Protein AF-A0ABD0QKZ5-F1 (afdb_monomer)

Nearest PDB structures (foldseek):
  3qnf-assembly1_A  TM=6.609E-01  e=6.273E-01  Homo sapiens
  3qnf-assembly3_C  TM=6.604E-01  e=9.310E-01  Homo sapiens
  6mgq-assembly1_A  TM=6.584E-01  e=1.134E+00  Homo sapiens
  6he2-assembly1_A  TM=3.257E-01  e=2.849E+00  Aquincola tertiaricarbonis

InterPro domains:
  IPR033577 Aminopeptidase O [PTHR46627] (1-127)

Structure (mmCIF, N/CA/C/O backbone):
data_AF-A0ABD0QKZ5-F1
#
_entry.id   AF-A0ABD0QKZ5-F1
#
loop_
_atom_site.group_PDB
_atom_site.id
_atom_site.type_symbol
_atom_site.label_atom_id
_atom_site.label_alt_id
_atom_site.label_comp_id
_atom_site.label_asym_id
_atom_site.label_entity_id
_atom_site.label_seq_id
_atom_site.pdbx_PDB_ins_code
_atom_site.Cartn_x
_atom_site.Cartn_y
_atom_site.Cartn_z
_atom_site.occupancy
_atom_site.B_iso_or_equiv
_atom_site.auth_seq_id
_atom_site.auth_comp_id
_atom_site.auth_asym_id
_atom_site.auth_atom_id
_atom_site.pdbx_PDB_model_num
ATOM 1 N N . TRP A 1 1 ? -1.289 18.963 2.167 1.00 74.81 1 TRP A N 1
ATOM 2 C CA . TRP A 1 1 ? -0.706 17.621 2.031 1.00 74.81 1 TRP A CA 1
ATOM 3 C C . TRP A 1 1 ? -0.640 17.339 0.552 1.00 74.81 1 TRP A C 1
ATOM 5 O O . TRP A 1 1 ? -1.694 17.216 -0.060 1.00 74.81 1 TRP A O 1
ATOM 15 N N . ASP A 1 2 ? 0.563 17.307 -0.009 1.00 84.44 2 ASP A N 1
ATOM 16 C CA . ASP A 1 2 ? 0.759 17.076 -1.437 1.00 84.44 2 ASP A CA 1
ATOM 17 C C . ASP A 1 2 ? 1.285 15.656 -1.632 1.00 84.44 2 ASP A C 1
ATOM 19 O O . ASP A 1 2 ? 2.282 15.262 -1.024 1.00 84.44 2 ASP A O 1
ATOM 23 N N . TYR A 1 3 ? 0.586 14.874 -2.452 1.00 85.06 3 TYR A N 1
ATOM 24 C CA . TYR A 1 3 ? 0.946 13.496 -2.769 1.00 85.06 3 TYR A CA 1
ATOM 25 C C . TYR A 1 3 ? 1.094 13.356 -4.277 1.00 85.06 3 TYR A C 1
ATOM 27 O O . TYR A 1 3 ? 0.232 13.793 -5.036 1.00 85.06 3 TYR A O 1
ATOM 35 N N . TYR A 1 4 ? 2.182 12.725 -4.706 1.00 85.06 4 TYR A N 1
ATOM 36 C CA . TYR A 1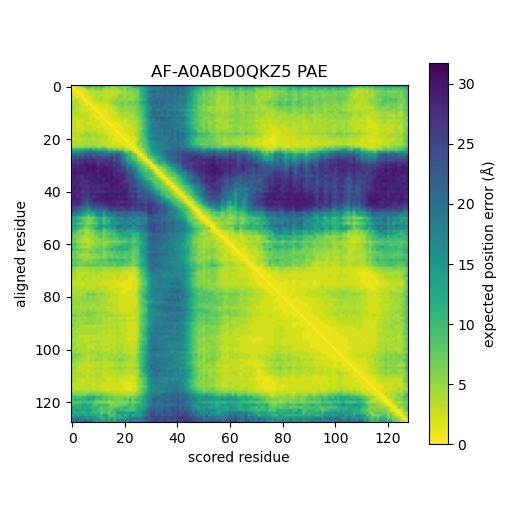 4 ? 2.442 12.425 -6.107 1.00 85.06 4 TYR A CA 1
ATOM 37 C C . TYR A 1 4 ? 2.907 10.976 -6.252 1.00 85.06 4 TYR A C 1
ATOM 39 O O . TYR A 1 4 ? 3.514 10.407 -5.341 1.00 85.06 4 TYR A O 1
ATOM 47 N N . VAL A 1 5 ? 2.617 10.383 -7.408 1.00 82.56 5 VAL A N 1
ATOM 48 C CA . VAL A 1 5 ? 3.047 9.034 -7.784 1.00 82.56 5 VAL A CA 1
ATOM 49 C C . VAL A 1 5 ? 3.793 9.146 -9.105 1.00 82.56 5 VAL A C 1
ATOM 51 O O . VAL A 1 5 ? 3.331 9.809 -10.028 1.00 82.56 5 VAL A O 1
ATOM 54 N N . THR A 1 6 ? 4.971 8.533 -9.182 1.00 81.75 6 THR A N 1
ATOM 55 C CA . THR A 1 6 ? 5.821 8.575 -10.381 1.00 81.75 6 THR A CA 1
ATOM 56 C C . THR A 1 6 ? 5.509 7.468 -11.378 1.00 81.75 6 THR A C 1
ATOM 58 O O . THR A 1 6 ? 5.892 7.578 -12.537 1.00 81.75 6 THR A O 1
ATOM 61 N N . MET A 1 7 ? 4.828 6.407 -10.941 1.00 82.44 7 MET A N 1
ATOM 62 C CA . MET A 1 7 ? 4.371 5.332 -11.814 1.00 82.44 7 MET A CA 1
ATOM 63 C C . MET A 1 7 ? 2.928 5.572 -12.276 1.00 82.44 7 MET A C 1
ATOM 65 O O . MET A 1 7 ? 2.091 5.962 -11.458 1.00 82.44 7 MET A O 1
ATOM 69 N N . PRO A 1 8 ? 2.607 5.303 -13.552 1.00 83.12 8 PRO A N 1
ATOM 70 C CA . PRO A 1 8 ? 1.232 5.333 -14.026 1.00 83.12 8 PRO A CA 1
ATOM 71 C C . PRO A 1 8 ? 0.431 4.226 -13.335 1.00 83.12 8 PRO A C 1
ATOM 73 O O . PRO A 1 8 ? 0.794 3.053 -13.390 1.00 83.12 8 PRO A O 1
ATOM 76 N N . MET A 1 9 ? -0.664 4.610 -12.686 1.00 86.44 9 MET A N 1
ATOM 77 C CA . MET A 1 9 ? -1.543 3.700 -11.961 1.00 86.44 9 MET A CA 1
ATOM 78 C C . MET A 1 9 ? -2.988 3.895 -12.445 1.00 86.44 9 MET A C 1
ATOM 80 O O . MET A 1 9 ? -3.398 5.041 -12.659 1.00 86.44 9 MET A O 1
ATOM 84 N N . PRO A 1 10 ? -3.777 2.822 -12.640 1.00 89.38 10 PRO A N 1
ATOM 85 C CA . PRO A 1 10 ? -5.191 2.950 -12.979 1.00 89.38 10 PRO A CA 1
ATOM 86 C C . PRO A 1 10 ? -5.949 3.765 -11.927 1.00 89.38 10 PRO A C 1
ATOM 88 O O . PRO A 1 10 ? -5.678 3.651 -10.736 1.00 89.38 10 PRO A O 1
ATOM 91 N N . ALA A 1 11 ? -6.970 4.522 -12.334 1.00 89.06 11 ALA A N 1
ATOM 92 C CA . ALA A 1 11 ? -7.770 5.321 -11.397 1.00 89.06 11 ALA A CA 1
ATOM 93 C C . ALA A 1 11 ? -8.391 4.485 -10.254 1.00 89.06 11 ALA A C 1
ATOM 95 O O . ALA A 1 11 ? -8.621 5.001 -9.166 1.00 89.06 11 ALA A O 1
ATOM 96 N N . SER A 1 12 ? -8.612 3.183 -10.466 1.00 89.88 12 SER A N 1
ATOM 97 C CA . SER A 1 12 ? -9.117 2.250 -9.451 1.00 89.88 12 SER A CA 1
ATOM 98 C C . SER A 1 12 ? -8.157 1.989 -8.286 1.00 89.88 12 SER A C 1
ATOM 100 O O . SER A 1 12 ? -8.590 1.458 -7.268 1.00 89.88 12 SER A O 1
ATOM 102 N N . THR A 1 13 ? -6.873 2.331 -8.414 1.00 89.44 13 THR A N 1
ATOM 103 C CA . THR A 1 13 ? -5.896 2.215 -7.320 1.00 89.44 13 THR A CA 1
ATOM 104 C C . THR A 1 13 ? -5.805 3.495 -6.490 1.00 89.44 13 THR A C 1
ATOM 106 O O . THR A 1 13 ? -5.021 3.551 -5.546 1.00 89.44 13 THR A O 1
ATOM 109 N N . PHE A 1 14 ? -6.541 4.551 -6.855 1.00 89.19 14 PHE A N 1
ATOM 110 C CA . PHE A 1 14 ? -6.593 5.771 -6.063 1.00 89.19 14 PHE A CA 1
ATOM 111 C C . PHE A 1 14 ? -7.429 5.532 -4.806 1.00 89.19 14 PHE A C 1
ATOM 113 O O . PHE A 1 14 ? -8.612 5.200 -4.877 1.00 89.19 14 PHE A O 1
ATOM 120 N N . THR A 1 15 ? -6.809 5.723 -3.646 1.00 88.62 15 THR A N 1
ATOM 121 C CA . THR A 1 15 ? -7.447 5.519 -2.345 1.00 88.62 15 THR A CA 1
ATOM 122 C C . THR A 1 15 ? -7.095 6.658 -1.404 1.00 88.62 15 THR A C 1
ATOM 124 O O . THR A 1 15 ? -5.931 7.051 -1.317 1.00 88.62 15 THR A O 1
ATOM 127 N N . ILE A 1 16 ? -8.083 7.147 -0.657 1.00 90.62 16 ILE A N 1
ATOM 128 C CA . ILE A 1 16 ? -7.897 8.144 0.398 1.00 90.62 16 ILE A CA 1
ATOM 129 C C . ILE A 1 16 ? -8.563 7.654 1.682 1.00 90.62 16 ILE A C 1
ATOM 131 O O . ILE A 1 16 ? -9.687 7.155 1.658 1.00 90.62 16 ILE A O 1
ATOM 135 N N . ALA A 1 17 ? -7.867 7.801 2.805 1.00 90.88 17 ALA A N 1
ATOM 136 C CA . ALA A 1 17 ? -8.382 7.475 4.125 1.00 90.88 17 ALA A CA 1
ATOM 137 C C . ALA A 1 17 ? -8.199 8.683 5.045 1.00 90.88 17 ALA A C 1
ATOM 139 O O . ALA A 1 17 ? -7.079 9.128 5.291 1.00 90.88 17 ALA A O 1
ATOM 140 N N . VAL A 1 18 ? -9.303 9.219 5.562 1.00 92.06 18 VAL A N 1
ATOM 141 C CA . VAL A 1 18 ? -9.300 10.401 6.432 1.00 92.06 18 VAL A CA 1
ATOM 142 C C . VAL A 1 18 ? -9.702 9.976 7.837 1.00 92.06 18 VAL A C 1
ATOM 144 O O . VAL A 1 18 ? -10.734 9.338 8.025 1.00 92.06 18 VAL A O 1
ATOM 147 N N . GLY A 1 19 ? -8.874 10.314 8.820 1.00 91.44 19 GLY A N 1
ATOM 148 C CA . GLY A 1 19 ? -9.068 9.918 10.207 1.00 91.44 19 GLY A CA 1
ATOM 149 C C . GLY A 1 19 ? -7.868 10.283 11.072 1.00 91.44 19 GLY A C 1
ATOM 150 O O . GLY A 1 19 ? -6.908 10.895 10.603 1.00 91.44 19 GLY A O 1
ATOM 151 N N . GLN A 1 20 ? -7.933 9.900 12.345 1.00 92.31 20 GLN A N 1
ATOM 152 C CA . GLN A 1 20 ? -6.796 10.004 13.251 1.00 92.31 20 GLN A CA 1
ATOM 153 C C . GLN A 1 20 ? -5.892 8.784 13.054 1.00 92.31 20 GLN A C 1
ATOM 155 O O . GLN A 1 20 ? -6.207 7.691 13.525 1.00 92.31 20 GLN A O 1
ATOM 160 N N . TRP A 1 21 ? -4.781 8.985 12.349 1.00 94.50 21 TRP A N 1
ATOM 161 C CA . TRP A 1 21 ? -3.795 7.950 12.045 1.00 94.50 21 TRP A CA 1
ATOM 162 C C . TRP A 1 21 ? -2.495 8.232 12.792 1.00 94.50 21 TRP A C 1
ATOM 164 O O . TRP A 1 21 ? -1.997 9.356 12.755 1.00 94.50 21 TRP A O 1
ATOM 174 N N . LEU A 1 22 ? -1.961 7.215 13.462 1.00 95.00 22 LEU A N 1
ATOM 175 C CA . LEU A 1 22 ? -0.684 7.260 14.170 1.00 95.00 22 LEU A CA 1
ATOM 176 C C . LEU A 1 22 ? 0.284 6.271 13.526 1.00 95.00 22 LEU A C 1
ATOM 178 O O . LEU A 1 22 ? -0.129 5.184 13.118 1.00 95.00 22 LEU A O 1
ATOM 182 N N . GLU A 1 23 ? 1.554 6.647 13.430 1.00 95.00 23 GLU A N 1
ATOM 183 C CA . GLU A 1 23 ? 2.605 5.766 12.932 1.00 95.00 23 GLU A CA 1
ATOM 184 C C . GLU A 1 23 ? 3.040 4.774 14.019 1.00 95.00 23 GLU A C 1
ATOM 186 O O . GLU A 1 23 ? 3.350 5.141 15.151 1.00 95.00 23 GLU A O 1
ATOM 191 N N . ALA A 1 24 ? 3.035 3.491 13.675 1.00 90.81 24 ALA A N 1
ATOM 192 C CA . ALA A 1 24 ? 3.547 2.413 14.502 1.00 90.81 24 ALA A CA 1
ATOM 193 C C . ALA A 1 24 ? 5.085 2.455 14.500 1.00 90.81 24 ALA A C 1
ATOM 195 O O . ALA A 1 24 ? 5.708 2.659 13.460 1.00 90.81 24 ALA A O 1
ATOM 196 N N . GLY A 1 25 ? 5.701 2.250 15.662 1.00 83.88 25 GLY A N 1
ATOM 197 C CA . GLY A 1 25 ? 7.148 2.351 15.866 1.00 83.88 25 GLY A CA 1
ATOM 198 C C . GLY A 1 25 ? 7.640 3.740 16.278 1.00 83.88 25 GLY A C 1
ATOM 199 O O . GLY A 1 25 ? 8.782 3.858 16.721 1.00 83.88 25 GLY A O 1
ATOM 200 N N . GLU A 1 26 ? 6.795 4.775 16.222 1.00 66.69 26 GLU A N 1
ATOM 201 C CA . GLU A 1 26 ? 7.105 6.087 16.797 1.00 66.69 26 GLU A CA 1
ATOM 202 C C . GLU A 1 26 ? 6.841 6.050 18.315 1.00 66.69 26 GLU A C 1
ATOM 204 O O . GLU A 1 26 ? 5.813 6.492 18.822 1.00 66.69 26 GLU A O 1
ATOM 209 N N . VAL A 1 27 ? 7.754 5.421 19.059 1.00 50.59 27 VAL A N 1
ATOM 210 C CA . VAL A 1 27 ? 7.791 5.537 20.523 1.00 50.59 27 VAL A CA 1
ATOM 211 C C . VAL A 1 27 ? 8.316 6.934 20.849 1.00 50.59 27 VAL A C 1
ATOM 213 O O . VAL A 1 27 ? 9.340 7.346 20.296 1.00 50.59 27 VAL A O 1
ATOM 216 N N . GLU A 1 28 ? 7.624 7.669 21.726 1.00 46.38 28 GLU A N 1
ATOM 217 C CA . GLU A 1 28 ? 8.126 8.922 22.297 1.00 46.38 28 GLU A CA 1
ATOM 218 C C . GLU A 1 28 ? 9.594 8.733 22.705 1.00 46.38 28 GLU A C 1
ATOM 220 O O . GLU A 1 28 ? 9.925 7.854 23.500 1.00 46.38 28 GLU A O 1
ATOM 225 N N . LYS A 1 29 ? 10.497 9.504 22.089 1.00 38.28 29 LYS A N 1
ATOM 226 C CA . LYS A 1 29 ? 11.942 9.370 22.286 1.00 38.28 29 LYS A CA 1
ATOM 227 C C . LYS A 1 29 ? 12.316 9.634 23.747 1.00 38.28 29 LYS A C 1
ATOM 229 O O . LYS A 1 29 ? 12.564 10.778 24.122 1.00 38.28 29 LYS A O 1
ATOM 234 N N . THR A 1 30 ? 12.489 8.575 24.527 1.00 35.28 30 THR A N 1
ATOM 235 C CA . THR A 1 30 ? 13.415 8.540 25.661 1.00 35.28 30 THR A CA 1
ATOM 236 C C . THR A 1 30 ? 14.619 7.676 25.292 1.00 35.28 30 THR A C 1
ATOM 238 O O . THR A 1 30 ? 14.587 6.455 25.324 1.00 35.28 30 THR A O 1
ATOM 241 N N . ASP A 1 31 ? 15.668 8.407 24.923 1.00 37.22 31 ASP A N 1
ATOM 242 C CA . ASP A 1 31 ? 17.097 8.091 24.963 1.00 37.22 31 ASP A CA 1
ATOM 243 C C . ASP A 1 31 ? 17.689 6.959 24.090 1.00 37.22 31 ASP A C 1
ATOM 245 O O . ASP A 1 31 ? 17.580 5.766 24.353 1.00 37.22 31 ASP A O 1
ATOM 249 N N . GLY A 1 32 ? 18.437 7.406 23.072 1.00 44.88 32 GLY A N 1
ATOM 250 C CA . GLY A 1 32 ? 19.778 6.911 22.756 1.00 44.88 32 GLY A CA 1
ATOM 251 C C . GLY A 1 32 ? 19.965 5.458 22.317 1.00 44.88 32 GLY A C 1
ATOM 252 O O . GLY A 1 32 ? 20.473 4.650 23.082 1.00 44.88 32 GLY A O 1
ATOM 253 N N . THR A 1 33 ? 19.785 5.161 21.025 1.00 33.28 33 THR A N 1
ATOM 254 C CA . THR A 1 33 ? 20.669 4.216 20.309 1.00 33.28 33 THR A CA 1
ATOM 255 C C . THR A 1 33 ? 20.731 4.588 18.827 1.00 33.28 33 THR A C 1
ATOM 257 O O . THR A 1 33 ? 19.808 4.350 18.054 1.00 33.28 33 THR A O 1
ATOM 260 N N . SER A 1 34 ? 21.845 5.212 18.440 1.00 36.56 34 SER A N 1
ATOM 261 C CA . SER A 1 34 ? 22.200 5.500 17.051 1.00 36.56 34 SER A CA 1
ATOM 262 C C . SER A 1 34 ? 22.647 4.203 16.376 1.00 36.56 34 SER A C 1
ATOM 264 O O . SER A 1 34 ? 23.759 3.724 16.614 1.00 36.56 34 SER A O 1
ATOM 266 N N . ILE A 1 35 ? 21.774 3.608 15.561 1.00 40.00 35 ILE A N 1
ATOM 267 C CA . ILE A 1 35 ? 22.181 2.547 14.641 1.00 40.00 35 ILE A CA 1
ATOM 268 C C . ILE A 1 35 ? 22.902 3.225 13.479 1.00 40.00 35 ILE A C 1
ATOM 270 O O . ILE A 1 35 ? 22.306 3.961 12.696 1.00 40.00 35 ILE A O 1
ATOM 274 N N . LYS A 1 36 ? 24.217 3.001 13.416 1.00 33.41 36 LYS A N 1
ATOM 275 C CA . LYS A 1 36 ? 25.075 3.431 12.313 1.00 33.41 36 LYS A CA 1
ATOM 276 C C . LYS A 1 36 ? 24.559 2.837 11.005 1.00 33.41 36 LYS A C 1
ATOM 278 O O . LYS A 1 36 ? 24.413 1.621 10.893 1.00 33.41 36 LYS A O 1
ATOM 283 N N . GLU A 1 37 ? 24.343 3.703 10.022 1.00 38.66 37 GLU A N 1
ATOM 284 C CA . GLU A 1 37 ? 24.146 3.296 8.636 1.00 38.66 37 GLU A CA 1
ATOM 285 C C . GLU A 1 37 ? 25.346 2.455 8.163 1.00 38.66 37 GLU A C 1
ATOM 287 O O . GLU A 1 37 ? 26.496 2.837 8.417 1.00 38.66 37 GLU A O 1
ATOM 292 N N . PRO A 1 38 ? 25.135 1.321 7.473 1.00 35.97 38 PRO A N 1
ATOM 293 C CA . PRO A 1 38 ? 26.219 0.643 6.790 1.00 35.97 38 PRO A CA 1
ATOM 294 C C . PRO A 1 38 ? 26.621 1.489 5.582 1.00 35.97 38 PRO A C 1
ATOM 296 O O . PRO A 1 38 ? 25.864 1.637 4.623 1.00 35.97 38 PRO A O 1
ATOM 299 N N . SER A 1 39 ? 27.829 2.042 5.625 1.00 41.72 39 SER A N 1
ATOM 300 C CA . SER A 1 39 ? 28.490 2.643 4.471 1.00 41.72 39 SER A CA 1
ATOM 301 C C . SER A 1 39 ? 28.739 1.564 3.412 1.00 41.72 39 SER A C 1
ATOM 303 O O . SER A 1 39 ? 29.673 0.771 3.543 1.00 41.72 39 SER A O 1
ATOM 305 N N . LEU A 1 40 ? 27.891 1.507 2.384 1.00 41.19 40 LEU A N 1
ATOM 306 C CA . LEU A 1 40 ? 28.086 0.628 1.233 1.00 41.19 40 LEU A CA 1
ATOM 307 C C . LEU A 1 40 ? 29.073 1.284 0.259 1.00 41.19 40 LEU A C 1
ATOM 309 O O . LEU A 1 40 ? 28.819 2.363 -0.276 1.00 41.19 40 LEU A O 1
ATOM 313 N N . SER A 1 41 ? 30.212 0.626 0.055 1.00 45.03 41 SER A N 1
ATOM 314 C CA . SER A 1 41 ? 31.193 0.952 -0.977 1.00 45.03 41 SER A CA 1
ATOM 315 C C . SER A 1 41 ? 30.552 0.852 -2.363 1.00 45.03 41 SER A C 1
ATOM 317 O O . SER A 1 41 ? 30.021 -0.190 -2.743 1.00 45.03 41 SER A O 1
ATOM 319 N N . LEU A 1 42 ? 30.585 1.962 -3.101 1.00 44.78 42 LEU A N 1
ATOM 320 C CA . LEU A 1 42 ? 30.120 2.067 -4.480 1.00 44.78 42 LEU A CA 1
ATOM 321 C C . LEU A 1 42 ? 31.143 1.411 -5.415 1.00 44.78 42 LEU A C 1
ATOM 323 O O . LEU A 1 42 ? 32.036 2.092 -5.918 1.00 44.78 42 LEU A O 1
ATOM 327 N N . ASP A 1 43 ? 31.004 0.110 -5.664 1.00 43.44 43 ASP A N 1
ATOM 328 C CA . ASP A 1 43 ? 31.657 -0.502 -6.819 1.00 43.44 43 ASP A CA 1
ATOM 329 C C . ASP A 1 43 ? 30.888 -0.113 -8.089 1.00 43.44 43 ASP A C 1
ATOM 331 O O . ASP A 1 43 ? 29.696 -0.373 -8.267 1.00 43.44 43 ASP A O 1
ATOM 335 N N . ASN A 1 44 ? 31.601 0.632 -8.930 1.00 49.56 44 ASN A N 1
ATOM 336 C CA . ASN A 1 44 ? 31.150 1.300 -10.140 1.00 49.56 44 ASN A CA 1
ATOM 337 C C . ASN A 1 44 ? 30.985 0.306 -11.300 1.00 49.56 44 ASN A C 1
ATOM 339 O O . ASN A 1 44 ? 31.757 0.336 -12.257 1.00 49.56 44 ASN A O 1
ATOM 343 N N . ASP A 1 45 ? 29.971 -0.557 -11.235 1.00 48.47 45 ASP A N 1
ATOM 344 C CA . ASP A 1 45 ? 29.520 -1.312 -12.406 1.00 48.47 45 ASP A CA 1
ATOM 345 C C . ASP A 1 45 ? 28.538 -0.451 -13.211 1.00 48.47 45 ASP A C 1
ATOM 347 O O . ASP A 1 45 ? 27.326 -0.417 -12.976 1.00 48.47 45 ASP A O 1
ATOM 351 N N . ASN A 1 46 ? 29.091 0.298 -14.168 1.00 50.56 46 ASN A N 1
ATOM 352 C CA . ASN A 1 46 ? 28.369 1.143 -15.122 1.00 50.56 46 ASN A CA 1
ATOM 353 C C . ASN A 1 46 ? 27.657 0.293 -16.194 1.00 50.56 46 ASN A C 1
ATOM 355 O O . ASN A 1 46 ? 27.821 0.496 -17.398 1.00 50.56 46 ASN A O 1
ATOM 359 N N . GLN A 1 47 ? 26.893 -0.710 -15.763 1.00 57.75 47 GLN A N 1
ATOM 360 C CA . GLN A 1 47 ? 26.065 -1.508 -16.651 1.00 57.75 47 GLN A CA 1
ATOM 361 C C . GLN A 1 47 ? 24.805 -0.697 -16.941 1.00 57.75 47 GLN A C 1
ATOM 363 O O . GLN A 1 47 ? 23.897 -0.616 -16.114 1.00 57.75 47 GLN A O 1
ATOM 368 N N . GLN A 1 48 ? 24.802 -0.032 -18.096 1.00 60.69 48 GLN A N 1
ATOM 369 C CA . GLN A 1 48 ? 23.714 0.816 -18.569 1.00 60.69 48 GLN A CA 1
ATOM 370 C C . GLN A 1 48 ? 22.424 -0.008 -18.659 1.00 60.69 48 GLN A C 1
ATOM 372 O O . GLN A 1 48 ? 22.181 -0.726 -19.627 1.00 60.69 48 GLN A O 1
ATOM 377 N N . TYR A 1 49 ? 21.616 0.056 -17.602 1.00 65.06 49 TYR A N 1
ATOM 378 C CA . TYR A 1 49 ? 20.320 -0.601 -17.544 1.00 65.06 49 TYR A CA 1
ATOM 379 C C . TYR A 1 49 ? 19.361 0.175 -18.441 1.00 65.06 49 TYR A C 1
ATOM 381 O O . TYR A 1 49 ? 19.007 1.314 -18.152 1.00 65.06 49 TYR A O 1
ATOM 389 N N . VAL A 1 50 ? 18.966 -0.435 -19.555 1.00 70.25 50 VAL A N 1
ATOM 390 C CA . VAL A 1 50 ? 17.939 0.115 -20.438 1.00 70.25 50 VAL A CA 1
ATOM 391 C C . 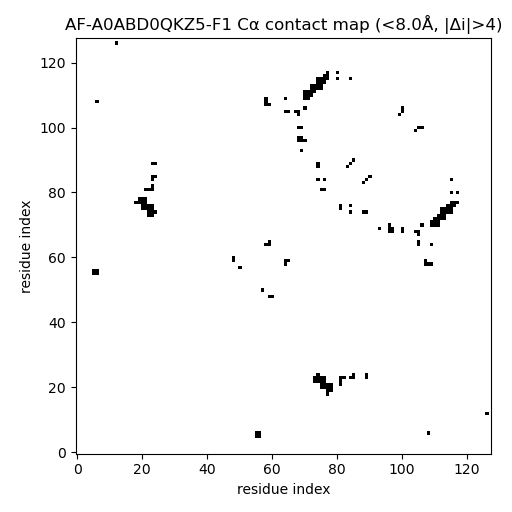VAL A 1 50 ? 16.617 -0.496 -20.015 1.00 70.25 50 VAL A C 1
ATOM 393 O O . VAL A 1 50 ? 16.411 -1.700 -20.152 1.00 70.25 50 VAL A O 1
ATOM 396 N N . CYS A 1 51 ? 15.727 0.326 -19.472 1.00 73.88 51 CYS A N 1
ATOM 397 C CA . CYS A 1 51 ? 14.388 -0.121 -19.142 1.00 73.88 51 CYS A CA 1
ATOM 398 C C . CYS A 1 51 ? 13.431 0.152 -20.307 1.00 73.88 51 CYS A C 1
ATOM 400 O O . CYS A 1 51 ? 13.480 1.219 -20.910 1.00 73.88 51 CYS A O 1
ATOM 402 N N . SER A 1 52 ? 12.559 -0.804 -20.625 1.00 74.19 52 SER A N 1
ATOM 403 C CA . SER A 1 52 ? 11.625 -0.723 -21.762 1.00 74.19 52 SER A CA 1
ATOM 404 C C . SER A 1 52 ? 10.243 -0.171 -21.386 1.00 74.19 52 SER A C 1
ATOM 406 O O . SER A 1 52 ? 9.260 -0.452 -22.068 1.00 74.19 52 SER A O 1
ATOM 408 N N . HIS A 1 53 ? 10.133 0.564 -20.279 1.00 75.56 53 HIS A N 1
ATOM 409 C CA . HIS A 1 53 ? 8.879 1.203 -19.886 1.00 75.56 53 HIS A CA 1
ATOM 410 C C . HIS A 1 53 ? 8.722 2.592 -20.518 1.00 75.56 53 HIS A C 1
ATOM 412 O O . HIS A 1 53 ? 9.679 3.172 -21.021 1.00 75.56 53 HIS A O 1
ATOM 418 N N . MET A 1 54 ? 7.512 3.147 -20.427 1.00 70.12 54 MET A N 1
ATOM 419 C CA . MET A 1 54 ? 7.202 4.524 -20.832 1.00 70.12 54 MET A CA 1
ATOM 420 C C . MET A 1 54 ? 8.088 5.559 -20.116 1.00 70.12 54 MET A C 1
ATOM 422 O O . MET A 1 54 ? 8.654 5.267 -19.062 1.00 70.12 54 MET A O 1
ATOM 426 N N . ASP A 1 55 ? 8.170 6.773 -20.660 1.00 68.19 55 ASP A N 1
ATOM 427 C CA . ASP A 1 55 ? 8.953 7.880 -20.099 1.00 68.19 55 ASP A CA 1
ATOM 428 C C . ASP A 1 55 ? 8.416 8.314 -18.718 1.00 68.19 55 ASP A C 1
ATOM 430 O O . ASP A 1 55 ? 7.544 9.173 -18.597 1.00 68.19 55 ASP A O 1
ATOM 434 N N . TYR A 1 56 ? 8.926 7.696 -17.650 1.00 74.12 56 TYR A N 1
ATOM 435 C CA . TYR A 1 56 ? 8.708 8.091 -16.258 1.00 74.12 56 TYR A CA 1
ATOM 436 C C . TYR A 1 56 ? 10.005 7.909 -15.450 1.00 74.12 56 TYR A C 1
ATOM 438 O O . TYR A 1 56 ? 10.868 7.117 -15.847 1.00 74.12 56 TYR A O 1
ATOM 446 N N . PRO A 1 57 ? 10.188 8.625 -14.319 1.00 77.69 57 PRO A N 1
ATOM 447 C CA . PRO A 1 57 ? 11.396 8.502 -13.514 1.00 77.69 57 PRO A CA 1
ATOM 448 C C . PRO A 1 57 ? 11.479 7.104 -12.892 1.00 77.69 57 PRO A C 1
ATOM 450 O O . PRO A 1 57 ? 10.837 6.785 -11.888 1.00 77.69 57 PRO A O 1
ATOM 453 N N . CYS A 1 58 ? 12.272 6.258 -13.540 1.00 80.44 58 CYS A N 1
ATOM 454 C CA . CYS A 1 58 ? 12.438 4.861 -13.200 1.00 80.44 58 CYS A CA 1
ATOM 455 C C . CYS A 1 58 ? 13.307 4.675 -11.967 1.00 80.44 58 CYS A C 1
ATOM 457 O O . CYS A 1 58 ? 14.496 5.002 -11.968 1.00 80.44 58 CYS A O 1
ATOM 459 N N . ARG A 1 59 ? 12.740 4.045 -10.937 1.00 82.06 59 ARG A N 1
ATOM 460 C CA . ARG A 1 59 ? 13.475 3.697 -9.717 1.00 82.06 59 ARG A CA 1
ATOM 461 C C . ARG A 1 59 ? 14.665 2.773 -9.996 1.00 82.06 59 ARG A C 1
ATOM 463 O O . ARG A 1 59 ? 15.700 2.915 -9.355 1.00 82.06 59 ARG A O 1
ATOM 470 N N . PHE A 1 60 ? 14.549 1.867 -10.965 1.00 82.31 60 PHE A N 1
ATOM 471 C CA . PHE A 1 60 ? 15.602 0.900 -11.285 1.00 82.31 60 PHE A CA 1
ATOM 472 C C . PHE A 1 60 ? 16.842 1.532 -11.931 1.00 82.31 60 PHE A C 1
ATOM 474 O O . PHE A 1 60 ? 17.888 0.897 -11.953 1.00 82.31 60 PHE A O 1
ATOM 481 N N . MET A 1 61 ? 16.778 2.786 -12.392 1.00 80.31 61 MET A N 1
ATOM 482 C CA . MET A 1 61 ? 17.970 3.514 -12.853 1.00 80.31 61 MET A CA 1
ATOM 483 C C . MET A 1 61 ? 18.911 3.891 -11.701 1.00 80.31 61 MET A C 1
ATOM 485 O O . MET A 1 61 ? 20.075 4.210 -11.926 1.00 80.31 61 MET A O 1
ATOM 489 N N . VAL A 1 62 ? 18.423 3.864 -10.457 1.00 83.75 62 VAL A N 1
ATOM 4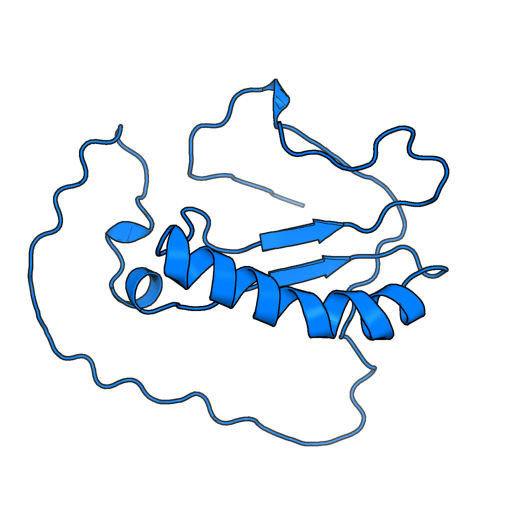90 C CA . VAL A 1 62 ? 19.196 4.236 -9.273 1.00 83.75 62 VAL A CA 1
ATOM 491 C C . VAL A 1 62 ? 19.827 2.986 -8.657 1.00 83.75 62 VAL A C 1
ATOM 493 O O . VAL A 1 62 ? 19.125 2.128 -8.121 1.00 83.75 62 VAL A O 1
ATOM 496 N N . ASN A 1 63 ? 21.161 2.903 -8.655 1.00 81.88 63 ASN A N 1
ATOM 497 C CA . ASN A 1 63 ? 21.897 1.761 -8.086 1.00 81.88 63 ASN A CA 1
ATOM 498 C C . ASN A 1 63 ? 21.545 1.499 -6.616 1.00 81.88 63 ASN A C 1
ATOM 500 O O . ASN A 1 63 ? 21.315 0.355 -6.230 1.00 81.88 63 ASN A O 1
ATOM 504 N N . ALA A 1 64 ? 21.409 2.558 -5.812 1.00 82.94 64 ALA A N 1
ATOM 505 C CA . ALA A 1 64 ? 20.997 2.433 -4.415 1.00 82.94 64 ALA A CA 1
ATOM 506 C C . ALA A 1 64 ? 19.617 1.773 -4.271 1.00 82.94 64 ALA A C 1
ATOM 508 O O . ALA A 1 64 ? 19.412 0.974 -3.364 1.00 82.94 64 ALA A O 1
ATOM 509 N N . ALA A 1 65 ? 18.681 2.048 -5.185 1.00 83.19 65 ALA A N 1
ATOM 510 C CA . ALA A 1 65 ? 17.368 1.419 -5.155 1.00 83.19 65 ALA A CA 1
ATOM 511 C C . ALA A 1 65 ? 17.428 -0.069 -5.525 1.00 83.19 65 ALA A C 1
ATOM 513 O O . ALA A 1 65 ? 16.640 -0.849 -5.005 1.00 83.19 65 ALA A O 1
ATOM 514 N N . ARG A 1 66 ? 18.376 -0.469 -6.382 1.00 83.50 66 ARG A N 1
ATOM 515 C CA . ARG A 1 66 ? 18.592 -1.872 -6.765 1.00 83.50 66 ARG A CA 1
ATOM 516 C C . ARG A 1 66 ? 19.271 -2.700 -5.677 1.00 83.50 66 ARG A C 1
ATOM 518 O O . ARG A 1 66 ? 19.039 -3.898 -5.598 1.00 83.50 66 ARG A O 1
ATOM 525 N N . ALA A 1 67 ? 20.100 -2.068 -4.851 1.00 84.75 67 ALA A N 1
ATOM 526 C CA . ALA A 1 67 ? 20.749 -2.721 -3.716 1.00 84.75 67 ALA A CA 1
ATOM 527 C C . ALA A 1 67 ? 19.807 -2.906 -2.507 1.00 84.75 67 ALA A C 1
ATOM 529 O O . ALA A 1 67 ? 20.146 -3.620 -1.565 1.00 84.75 67 ALA A O 1
ATOM 530 N N . GLN A 1 68 ? 18.633 -2.262 -2.506 1.00 85.19 68 GLN A N 1
ATOM 531 C CA . GLN A 1 68 ? 17.677 -2.330 -1.400 1.00 85.19 68 GLN A CA 1
ATOM 532 C C . GLN A 1 68 ? 16.912 -3.657 -1.394 1.00 85.19 68 GLN A C 1
ATOM 534 O O . GLN A 1 68 ? 15.980 -3.858 -2.171 1.00 85.19 68 GLN A O 1
ATOM 539 N N . THR A 1 69 ? 17.268 -4.522 -0.445 1.00 86.69 69 THR A N 1
ATOM 540 C CA . THR A 1 69 ? 16.590 -5.802 -0.188 1.00 86.69 69 THR A CA 1
ATOM 541 C C . THR A 1 69 ? 15.238 -5.615 0.493 1.00 86.69 69 THR A C 1
ATOM 543 O O . THR A 1 69 ? 14.267 -6.279 0.145 1.00 86.69 69 THR A O 1
ATOM 546 N N . VAL A 1 70 ? 15.154 -4.683 1.444 1.00 90.56 70 VAL A N 1
ATOM 547 C CA . VAL A 1 70 ? 13.913 -4.320 2.132 1.00 90.56 70 VAL A CA 1
ATOM 548 C C . VAL A 1 70 ? 13.568 -2.881 1.785 1.00 90.56 70 VAL A C 1
ATOM 550 O O . VAL A 1 70 ? 14.353 -1.960 2.007 1.00 90.56 70 VAL A O 1
ATOM 553 N N . ILE A 1 71 ? 12.380 -2.688 1.221 1.00 91.50 71 ILE A N 1
ATOM 554 C CA . ILE A 1 71 ? 11.862 -1.360 0.905 1.00 91.50 71 ILE A CA 1
ATOM 555 C C . ILE A 1 71 ? 11.577 -0.571 2.200 1.00 91.50 71 ILE A C 1
ATOM 557 O O . ILE A 1 71 ? 11.028 -1.149 3.148 1.00 91.50 71 ILE A O 1
ATOM 561 N N . PRO A 1 72 ? 11.903 0.739 2.255 1.00 92.31 72 PRO A N 1
ATOM 562 C CA . PRO A 1 72 ? 11.466 1.604 3.346 1.00 92.31 72 PRO A CA 1
ATOM 563 C C . PRO A 1 72 ? 9.953 1.517 3.528 1.00 92.31 72 PRO A C 1
ATOM 565 O O . PRO A 1 72 ? 9.205 1.638 2.555 1.00 92.31 72 PRO A O 1
ATOM 568 N N . HIS A 1 73 ? 9.501 1.298 4.756 1.00 93.81 73 HIS A N 1
ATOM 569 C CA . HIS A 1 73 ? 8.090 1.087 5.033 1.00 93.81 73 HIS A CA 1
ATOM 570 C C . HIS A 1 73 ? 7.647 1.761 6.321 1.00 93.81 73 HIS A C 1
ATOM 572 O O . HIS A 1 73 ? 8.433 1.915 7.252 1.00 93.81 73 HIS A O 1
ATOM 578 N N . ARG A 1 74 ? 6.373 2.150 6.355 1.00 95.00 74 ARG A N 1
ATOM 579 C CA . ARG A 1 74 ? 5.717 2.765 7.512 1.00 95.00 74 ARG A CA 1
ATOM 580 C C . ARG A 1 74 ? 4.380 2.086 7.727 1.00 95.00 74 ARG A C 1
ATOM 582 O O . ARG A 1 74 ? 3.705 1.722 6.765 1.00 95.00 74 ARG A O 1
ATOM 589 N N . VAL A 1 75 ? 3.994 1.911 8.982 1.00 95.69 75 VAL A N 1
ATOM 590 C CA . VAL A 1 75 ? 2.704 1.320 9.338 1.00 95.69 75 VAL A CA 1
ATOM 591 C C . VAL A 1 75 ? 1.902 2.377 10.078 1.00 95.69 75 VAL A C 1
ATOM 593 O O . VAL A 1 75 ? 2.379 2.943 11.049 1.00 95.69 75 VAL A O 1
ATOM 596 N N . PHE A 1 76 ? 0.684 2.643 9.632 1.00 95.50 76 PHE A N 1
ATOM 597 C CA . PHE A 1 76 ? -0.239 3.585 10.245 1.00 95.50 76 PHE A CA 1
ATOM 598 C C . PHE A 1 76 ? -1.433 2.833 10.810 1.00 95.50 76 PHE A C 1
ATOM 600 O O . PHE A 1 76 ? -1.953 1.922 10.172 1.00 95.50 76 PHE A O 1
ATOM 607 N N . ALA A 1 77 ? -1.898 3.220 11.990 1.00 95.19 77 ALA A N 1
ATOM 608 C CA . ALA A 1 77 ? -3.053 2.611 12.635 1.00 95.19 77 ALA A CA 1
ATOM 609 C C . ALA A 1 77 ? -3.869 3.664 13.399 1.00 95.19 77 ALA A C 1
ATOM 611 O O . ALA A 1 77 ? -3.326 4.694 13.808 1.00 95.19 77 ALA A O 1
ATOM 612 N N . PRO A 1 78 ? -5.172 3.433 13.634 1.00 93.94 78 PRO A N 1
ATOM 613 C CA . PRO A 1 78 ? -5.931 4.246 14.570 1.00 93.94 78 PRO A CA 1
ATOM 614 C C . PRO A 1 78 ? -5.402 4.014 15.998 1.00 93.94 78 PRO A C 1
ATOM 616 O O . PRO A 1 78 ? -4.899 2.922 16.288 1.00 93.94 78 PRO A O 1
ATOM 619 N N . PRO A 1 79 ? -5.583 4.969 16.930 1.00 92.19 79 PRO A N 1
ATOM 620 C CA . PRO A 1 79 ? -5.060 4.855 18.295 1.00 92.19 79 PRO A CA 1
ATOM 621 C C . PRO A 1 79 ? -5.435 3.544 18.999 1.00 92.19 79 PRO A C 1
ATOM 623 O O . PRO A 1 79 ? -4.614 2.936 19.677 1.00 92.19 79 PRO A O 1
ATOM 626 N N . CYS A 1 80 ? -6.652 3.045 18.770 1.00 91.06 80 CYS A N 1
ATOM 627 C CA . CYS A 1 80 ? -7.141 1.798 19.361 1.00 91.06 80 CYS A CA 1
ATOM 628 C C . CYS A 1 80 ? -6.455 0.515 18.846 1.00 91.06 80 CYS A C 1
ATOM 630 O O . CYS A 1 80 ? -6.596 -0.531 19.475 1.00 91.06 80 CYS A O 1
ATOM 632 N N . HIS A 1 81 ? -5.723 0.569 17.727 1.00 92.25 81 HIS A N 1
ATOM 633 C CA . HIS A 1 81 ? -5.018 -0.579 17.138 1.00 92.25 81 HIS A CA 1
ATOM 634 C C . HIS A 1 81 ? -3.496 -0.411 17.104 1.00 92.25 81 HIS A C 1
ATOM 636 O O . HIS A 1 81 ? -2.805 -1.356 16.726 1.00 92.25 81 HIS A O 1
ATOM 642 N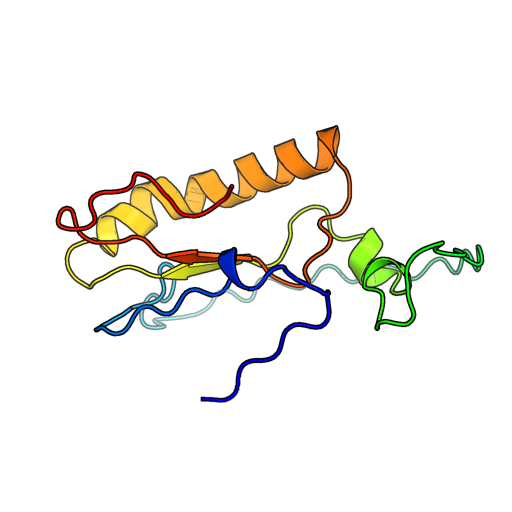 N . LEU A 1 82 ? -2.966 0.741 17.523 1.00 93.44 82 LEU A N 1
ATOM 643 C CA . LEU A 1 82 ? -1.541 1.052 17.418 1.00 93.44 82 LEU A CA 1
ATOM 644 C C . LEU A 1 82 ? -0.661 0.023 18.139 1.00 93.44 82 LEU A C 1
ATOM 646 O O . LEU A 1 82 ? 0.285 -0.490 17.551 1.00 93.44 82 LEU A O 1
ATOM 650 N N . GLN A 1 83 ? -1.027 -0.358 19.367 1.00 92.50 83 GLN A N 1
ATOM 651 C CA . GLN A 1 83 ? -0.277 -1.357 20.135 1.00 92.50 83 GLN A CA 1
ATOM 652 C C . GLN A 1 83 ? -0.231 -2.715 19.420 1.00 92.50 83 GLN A C 1
ATOM 654 O O . GLN A 1 83 ? 0.828 -3.307 19.258 1.00 92.50 83 GLN A O 1
ATOM 659 N N . LYS A 1 84 ? -1.373 -3.181 18.900 1.00 91.94 84 LYS A N 1
ATOM 660 C CA . LYS A 1 84 ? -1.441 -4.441 18.144 1.00 91.94 84 LYS A CA 1
ATOM 661 C C . LYS A 1 84 ? -0.642 -4.376 16.841 1.00 91.94 84 LYS A C 1
ATOM 663 O O . LYS A 1 84 ? -0.053 -5.376 16.438 1.00 91.94 84 LYS A O 1
ATOM 668 N N . ALA A 1 85 ? -0.636 -3.219 16.177 1.00 93.38 85 ALA A N 1
ATOM 669 C CA . ALA A 1 85 ? 0.164 -2.998 14.979 1.00 93.38 85 ALA A CA 1
ATOM 670 C C . ALA A 1 85 ? 1.669 -3.053 15.296 1.00 93.38 85 ALA A C 1
ATOM 672 O O . ALA A 1 85 ? 2.407 -3.710 14.565 1.00 93.38 85 ALA A O 1
ATOM 673 N N . ASN A 1 86 ? 2.100 -2.452 16.410 1.00 93.62 86 ASN A N 1
ATOM 674 C CA . ASN A 1 86 ? 3.479 -2.534 16.899 1.00 93.62 86 ASN A CA 1
ATOM 675 C C . ASN A 1 86 ? 3.889 -3.976 17.215 1.00 93.62 86 ASN A C 1
ATOM 677 O O . ASN A 1 86 ? 4.924 -4.436 16.746 1.00 93.62 86 ASN A O 1
ATOM 681 N N . ASP A 1 87 ? 3.066 -4.698 17.973 1.00 93.50 87 ASP A N 1
ATOM 682 C CA . ASP A 1 87 ? 3.457 -6.006 18.506 1.00 93.50 87 ASP A CA 1
ATOM 683 C C . ASP A 1 87 ? 3.428 -7.115 17.447 1.00 93.50 87 ASP A C 1
ATOM 685 O O . ASP A 1 87 ? 4.202 -8.067 17.524 1.00 93.50 87 ASP A O 1
ATOM 689 N N . MET A 1 88 ? 2.533 -7.015 16.457 1.00 93.00 88 MET A N 1
ATOM 690 C CA . MET A 1 88 ? 2.336 -8.073 15.461 1.00 93.00 88 MET A CA 1
ATOM 691 C C . MET A 1 88 ? 2.781 -7.675 14.058 1.00 93.00 88 MET A C 1
ATOM 693 O O . MET A 1 88 ? 3.490 -8.432 13.406 1.00 93.00 88 MET A O 1
ATOM 697 N N . VAL A 1 89 ? 2.360 -6.515 13.553 1.00 93.00 89 VAL A N 1
ATOM 698 C CA . VAL A 1 89 ? 2.565 -6.166 12.135 1.00 93.00 89 VAL A CA 1
ATOM 699 C C . VAL A 1 89 ? 3.993 -5.693 11.891 1.00 93.00 89 VAL A C 1
ATOM 701 O O . VAL A 1 89 ? 4.633 -6.139 10.940 1.00 93.00 89 VAL A O 1
ATOM 704 N N . LEU A 1 90 ? 4.501 -4.823 12.764 1.00 92.12 90 LEU A N 1
ATOM 705 C CA . LEU A 1 90 ? 5.830 -4.230 12.646 1.00 92.12 90 LEU A CA 1
ATOM 706 C C . LEU A 1 90 ? 6.965 -5.274 12.588 1.00 92.12 90 LEU A C 1
ATOM 708 O O . LEU A 1 90 ? 7.797 -5.156 11.691 1.00 92.12 90 LEU A O 1
ATOM 712 N N . PRO A 1 91 ? 7.010 -6.329 13.430 1.00 93.25 91 PRO A N 1
ATOM 713 C CA . PRO A 1 91 ? 8.046 -7.359 13.309 1.00 93.25 91 PRO A CA 1
ATOM 714 C C . PRO A 1 91 ? 7.865 -8.279 12.091 1.00 93.25 91 PRO A C 1
ATOM 716 O O . PRO A 1 91 ? 8.847 -8.819 11.580 1.00 93.25 91 PRO A O 1
ATOM 719 N N . LEU A 1 92 ? 6.633 -8.472 11.606 1.00 94.88 92 LEU A N 1
ATOM 720 C CA . LEU A 1 92 ? 6.353 -9.356 10.469 1.00 94.88 92 LEU A CA 1
ATOM 721 C C . LEU A 1 92 ? 6.676 -8.707 9.119 1.00 94.88 92 LEU A C 1
ATOM 723 O O . LEU A 1 92 ? 7.100 -9.400 8.192 1.00 94.88 92 LEU A O 1
ATOM 727 N N . LEU A 1 93 ? 6.490 -7.391 8.987 1.00 94.00 93 LEU A N 1
ATOM 728 C CA . LEU A 1 93 ? 6.601 -6.711 7.698 1.00 94.00 93 LEU A CA 1
ATOM 729 C C . LEU A 1 93 ? 7.990 -6.854 7.045 1.00 94.00 93 LEU A C 1
ATOM 731 O O . LEU A 1 93 ? 8.042 -7.248 5.878 1.00 94.00 93 LEU A O 1
ATOM 735 N N . PRO A 1 94 ? 9.118 -6.626 7.750 1.00 93.06 94 PRO A N 1
ATOM 736 C CA . PRO A 1 94 ? 10.446 -6.781 7.159 1.00 93.06 94 PRO A CA 1
ATOM 737 C C . PRO A 1 94 ? 10.716 -8.210 6.674 1.00 93.06 94 PRO A C 1
ATOM 739 O O . PRO A 1 94 ? 11.348 -8.395 5.633 1.00 93.06 94 PRO A O 1
ATOM 742 N N . LEU A 1 95 ? 10.209 -9.222 7.390 1.00 94.88 95 LEU A N 1
ATOM 743 C CA . LEU A 1 95 ? 10.356 -10.631 7.015 1.00 94.88 95 LEU A CA 1
ATOM 744 C C . LEU A 1 95 ? 9.615 -10.925 5.707 1.00 94.88 95 LEU A C 1
ATOM 746 O O . LEU A 1 95 ? 10.195 -11.481 4.774 1.00 94.88 95 LEU A O 1
ATOM 750 N N . CYS A 1 96 ? 8.360 -10.482 5.609 1.00 94.94 96 CYS A N 1
ATOM 751 C CA . CYS A 1 96 ? 7.553 -10.623 4.400 1.00 94.94 96 CYS A CA 1
ATOM 752 C C . CYS A 1 96 ? 8.168 -9.877 3.208 1.00 94.94 96 CYS A C 1
ATOM 754 O O . CYS A 1 96 ? 8.204 -10.413 2.104 1.00 94.94 96 CYS A O 1
ATOM 756 N N . LEU A 1 97 ? 8.688 -8.665 3.421 1.00 94.56 97 LEU A N 1
ATOM 757 C CA . LEU A 1 97 ? 9.327 -7.875 2.367 1.00 94.56 97 LEU A CA 1
ATOM 758 C C . LEU A 1 97 ? 10.644 -8.491 1.894 1.00 94.56 97 LEU A C 1
ATOM 760 O O . LEU A 1 97 ? 10.903 -8.516 0.694 1.00 94.56 97 LEU A O 1
ATOM 764 N N . THR A 1 98 ? 11.439 -9.049 2.809 1.00 94.62 98 THR A N 1
ATOM 765 C CA . THR A 1 98 ? 12.664 -9.784 2.460 1.00 94.62 98 THR A CA 1
ATOM 766 C C . THR A 1 98 ? 12.339 -11.016 1.614 1.00 94.62 98 THR A C 1
ATOM 768 O O . THR A 1 98 ? 13.001 -11.273 0.609 1.00 94.62 98 THR A O 1
ATOM 771 N N . ALA A 1 99 ? 11.292 -11.760 1.984 1.00 95.31 99 ALA A N 1
ATOM 772 C CA . ALA A 1 99 ? 10.828 -12.913 1.217 1.00 95.31 99 ALA A CA 1
ATOM 773 C C . ALA A 1 99 ? 10.255 -12.511 -0.154 1.00 95.31 99 ALA A C 1
ATOM 775 O O . ALA A 1 99 ? 10.524 -13.165 -1.156 1.00 95.31 99 ALA A O 1
ATOM 776 N N . ALA A 1 100 ? 9.502 -11.412 -0.233 1.00 94.81 100 ALA A N 1
ATOM 777 C CA . ALA A 1 100 ? 9.020 -10.894 -1.510 1.00 94.81 100 ALA A CA 1
ATOM 778 C C . ALA A 1 100 ? 10.190 -10.495 -2.421 1.00 94.81 100 ALA A C 1
ATOM 780 O O . ALA A 1 100 ? 10.181 -10.822 -3.605 1.00 94.81 100 ALA A O 1
ATOM 781 N N . HIS A 1 101 ? 11.225 -9.860 -1.862 1.00 94.12 101 HIS A N 1
ATOM 782 C CA . HIS A 1 101 ? 12.426 -9.498 -2.605 1.00 94.12 101 HIS A CA 1
ATOM 783 C C . HIS A 1 101 ? 13.188 -10.719 -3.130 1.00 94.12 101 HIS A C 1
ATOM 785 O O . HIS A 1 101 ? 13.661 -10.699 -4.263 1.00 94.12 101 HIS A O 1
ATOM 791 N N . SER A 1 102 ? 13.307 -11.801 -2.355 1.00 93.88 102 SER A N 1
ATOM 792 C CA . SER A 1 102 ? 14.015 -13.000 -2.824 1.00 93.88 102 SER A CA 1
ATOM 793 C C . SER A 1 102 ? 13.316 -13.696 -3.998 1.00 93.88 102 SER A C 1
ATOM 795 O O . SER A 1 102 ? 13.990 -14.328 -4.808 1.00 93.88 102 SER A O 1
ATOM 797 N N . VAL A 1 103 ? 11.990 -13.563 -4.113 1.00 94.94 103 VAL A N 1
ATOM 798 C CA . VAL A 1 103 ? 11.189 -14.190 -5.178 1.00 94.94 103 VAL A CA 1
ATOM 799 C C . VAL A 1 103 ? 10.987 -13.263 -6.380 1.00 94.94 103 VAL A C 1
ATOM 801 O O . VAL A 1 103 ? 11.094 -13.706 -7.521 1.00 94.94 103 VAL A O 1
ATOM 804 N N . LEU A 1 104 ? 10.668 -11.989 -6.139 1.00 92.69 104 LEU A N 1
ATOM 805 C CA . LEU A 1 104 ? 10.248 -11.024 -7.166 1.00 92.69 104 LEU A CA 1
ATOM 806 C C . LEU A 1 104 ? 11.326 -9.984 -7.500 1.00 92.69 104 LEU A C 1
ATOM 808 O O . LEU A 1 104 ? 11.198 -9.262 -8.487 1.00 92.69 104 LEU A O 1
ATOM 812 N N . GLY A 1 105 ? 12.380 -9.896 -6.691 1.00 91.00 105 GLY A N 1
ATOM 813 C CA . GLY A 1 105 ? 13.413 -8.876 -6.802 1.00 91.00 105 GLY A CA 1
ATOM 814 C C . GLY A 1 105 ? 13.003 -7.530 -6.203 1.00 91.00 105 GLY A C 1
ATOM 815 O O . GLY A 1 105 ? 12.178 -7.422 -5.295 1.00 91.00 105 GLY A O 1
ATOM 816 N N . VAL A 1 106 ? 13.632 -6.474 -6.706 1.00 90.06 106 VAL A N 1
ATOM 817 C CA . VAL A 1 106 ? 13.513 -5.117 -6.166 1.00 90.06 106 VAL A CA 1
ATOM 818 C C . VAL A 1 106 ? 12.106 -4.561 -6.393 1.00 90.06 106 VAL A C 1
ATOM 820 O O . VAL A 1 106 ? 11.583 -4.565 -7.506 1.00 90.06 106 VAL A O 1
ATOM 823 N N . HIS A 1 107 ? 11.502 -4.024 -5.334 1.00 89.62 107 HIS A N 1
ATOM 824 C CA . HIS A 1 107 ? 10.161 -3.446 -5.398 1.00 89.62 107 HIS A CA 1
ATOM 825 C C . HIS A 1 107 ? 10.113 -2.216 -6.340 1.00 89.62 107 HIS A C 1
ATOM 827 O O . HIS A 1 107 ? 11.061 -1.434 -6.374 1.00 89.62 107 HIS A O 1
ATOM 833 N N . PRO A 1 108 ? 9.032 -1.958 -7.093 1.00 85.44 108 PRO A N 1
ATOM 834 C CA . PRO A 1 108 ? 9.010 -0.840 -8.045 1.00 85.44 108 PRO A CA 1
ATOM 835 C C . PRO A 1 108 ? 8.816 0.542 -7.389 1.00 85.44 108 PRO A C 1
ATOM 837 O O . PRO A 1 108 ? 9.336 1.543 -7.883 1.00 85.44 108 PRO A O 1
ATOM 840 N N . PHE A 1 109 ? 8.111 0.618 -6.256 1.00 87.88 109 PHE A N 1
ATOM 841 C CA . PHE A 1 109 ? 7.882 1.873 -5.518 1.00 87.88 109 PHE A CA 1
ATOM 842 C C . PHE A 1 109 ? 9.034 2.219 -4.577 1.00 87.88 109 PHE A C 1
ATOM 844 O O . PHE A 1 109 ? 9.694 1.317 -4.088 1.00 87.88 109 PHE A O 1
ATOM 851 N N . SER A 1 110 ? 9.256 3.501 -4.273 1.00 87.31 110 SER A N 1
ATOM 852 C CA . SER A 1 110 ? 10.344 3.958 -3.387 1.00 87.31 110 SER A CA 1
ATOM 853 C C . SER A 1 110 ? 10.114 3.696 -1.898 1.00 87.31 110 SER A C 1
ATOM 855 O O . SER A 1 110 ? 11.080 3.610 -1.142 1.00 87.31 110 SER A O 1
ATOM 857 N N . ARG A 1 111 ? 8.853 3.567 -1.486 1.00 90.50 111 ARG A N 1
ATOM 858 C CA . ARG A 1 111 ? 8.438 3.222 -0.125 1.00 90.50 111 ARG A CA 1
ATOM 859 C C . ARG A 1 111 ? 7.128 2.435 -0.141 1.00 90.50 111 ARG A C 1
ATOM 861 O O . ARG A 1 111 ? 6.395 2.504 -1.130 1.00 90.50 111 ARG A O 1
ATOM 868 N N . LEU A 1 112 ? 6.838 1.733 0.949 1.00 92.19 112 LEU A N 1
ATOM 869 C CA . LEU A 1 112 ? 5.571 1.045 1.180 1.00 92.19 112 LEU A CA 1
ATOM 870 C C . LEU A 1 112 ? 4.919 1.551 2.470 1.00 92.19 112 LEU A C 1
ATOM 872 O O . LEU A 1 112 ? 5.411 1.297 3.564 1.00 92.19 112 LEU A O 1
ATOM 876 N N . ASP A 1 113 ? 3.781 2.220 2.343 1.00 93.25 113 ASP A N 1
ATOM 877 C CA . ASP A 1 113 ? 2.996 2.669 3.490 1.00 93.25 113 ASP A CA 1
ATOM 878 C C . ASP A 1 113 ? 1.822 1.691 3.701 1.00 93.25 113 ASP A C 1
ATOM 880 O O . ASP A 1 113 ? 1.080 1.391 2.764 1.00 93.25 113 ASP A O 1
ATOM 884 N N . VAL A 1 114 ? 1.658 1.169 4.918 1.00 93.94 114 VAL A N 1
ATOM 885 C CA . VAL A 1 114 ? 0.615 0.196 5.285 1.00 93.94 114 VAL A CA 1
ATOM 886 C C . VAL A 1 114 ? -0.360 0.848 6.249 1.00 93.94 114 VAL A C 1
ATOM 888 O O . VAL A 1 114 ? 0.042 1.327 7.301 1.00 93.94 114 VAL A O 1
ATOM 891 N N . LEU A 1 115 ? -1.650 0.836 5.924 1.00 94.19 115 LEU A N 1
ATOM 892 C CA . LEU A 1 115 ? -2.698 1.386 6.779 1.00 94.19 115 LEU A CA 1
ATOM 893 C C . LEU A 1 115 ? -3.532 0.264 7.404 1.00 94.19 115 LEU A C 1
ATOM 895 O O . LEU A 1 115 ? -4.222 -0.474 6.702 1.00 94.19 115 LEU A O 1
ATOM 899 N N . ILE A 1 116 ? -3.510 0.168 8.729 1.00 93.44 116 ILE A N 1
ATOM 900 C CA . ILE A 1 116 ? -4.401 -0.685 9.511 1.00 93.44 116 ILE A CA 1
ATOM 901 C C . ILE A 1 116 ? -5.715 0.058 9.704 1.00 93.44 116 ILE A C 1
ATOM 903 O O . ILE A 1 116 ? -5.767 1.119 10.324 1.00 93.44 116 ILE A O 1
ATOM 907 N N . VAL A 1 117 ? -6.789 -0.509 9.174 1.00 90.25 117 VAL A N 1
ATOM 908 C CA . VAL A 1 117 ? -8.126 0.088 9.206 1.00 90.25 117 VAL A CA 1
ATOM 909 C C . VAL A 1 117 ? -8.982 -0.517 10.328 1.00 90.25 117 VAL A C 1
ATOM 911 O O . VAL A 1 117 ? -8.792 -1.681 10.685 1.00 90.25 117 VAL A O 1
ATOM 914 N N . PRO A 1 118 ? -9.932 0.241 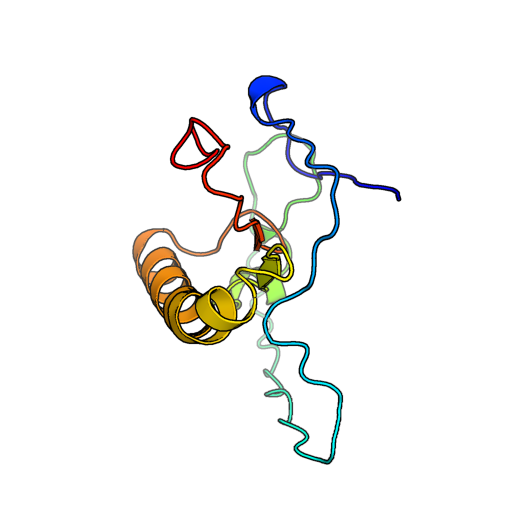10.907 1.00 84.94 118 PRO A N 1
ATOM 915 C CA . PRO A 1 118 ? -10.892 -0.300 11.867 1.00 84.94 118 PRO A CA 1
ATOM 916 C C . PRO A 1 118 ? -11.783 -1.398 11.267 1.00 84.94 118 PRO A C 1
ATOM 918 O O . PRO A 1 118 ? -12.011 -1.444 10.060 1.00 84.94 118 PRO A O 1
ATOM 921 N N . SER A 1 119 ? -12.397 -2.210 12.132 1.00 80.56 119 SER A N 1
ATOM 922 C CA . SER A 1 119 ? -13.294 -3.320 11.759 1.00 80.56 119 SER A CA 1
ATOM 923 C C . SER A 1 119 ? -14.544 -2.921 10.962 1.00 80.56 119 SER A C 1
ATOM 925 O O . SER A 1 119 ? -15.207 -3.787 10.401 1.00 80.56 119 SER A O 1
ATOM 927 N N . GLY A 1 120 ? -14.876 -1.628 10.899 1.00 81.31 120 GLY A N 1
ATOM 928 C CA . GLY A 1 120 ? -15.955 -1.106 10.054 1.00 81.31 120 GLY A CA 1
ATOM 929 C C . GLY A 1 120 ? -15.624 -1.080 8.557 1.00 81.31 120 GLY A C 1
ATOM 930 O O . GLY A 1 120 ? -16.508 -0.812 7.747 1.00 81.31 120 GLY A O 1
ATOM 931 N N . PHE A 1 121 ? -14.373 -1.346 8.170 1.00 82.00 121 PHE A N 1
ATOM 932 C CA . PHE A 1 121 ? -13.982 -1.462 6.771 1.00 82.00 121 PHE A CA 1
ATOM 933 C C . PHE A 1 121 ? -14.359 -2.848 6.233 1.00 82.00 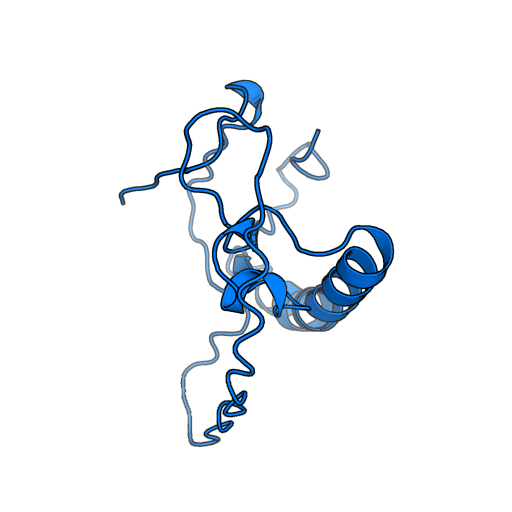121 PHE A C 1
ATOM 935 O O . PHE A 1 121 ? -13.857 -3.870 6.691 1.00 82.00 121 PHE A O 1
ATOM 942 N N . SER A 1 122 ? -15.263 -2.886 5.255 1.00 79.56 122 SER A N 1
ATOM 943 C CA . SER A 1 122 ? -15.872 -4.123 4.744 1.00 79.56 122 SER A CA 1
ATOM 944 C C . SER A 1 122 ? -14.978 -4.944 3.803 1.00 79.56 122 SER A C 1
ATOM 946 O O . SER A 1 122 ? -15.416 -5.978 3.300 1.00 79.56 122 SER A O 1
ATOM 948 N N . SER A 1 123 ? -13.735 -4.515 3.562 1.00 80.25 123 SER A N 1
ATOM 949 C CA . SER A 1 123 ? -12.744 -5.246 2.765 1.00 80.25 123 SER A CA 1
ATOM 950 C C . SER A 1 123 ? -11.548 -5.663 3.624 1.00 80.25 123 SER A C 1
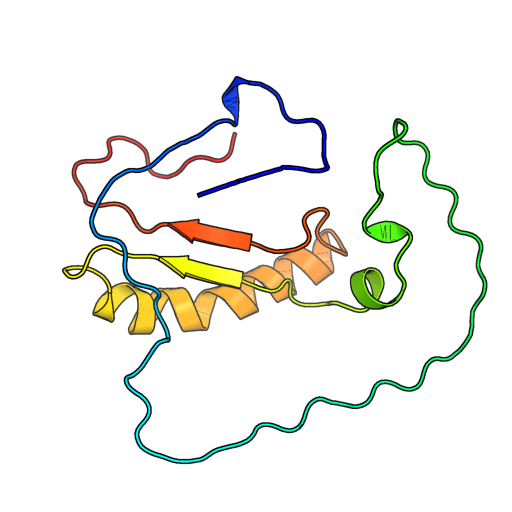ATOM 952 O O . SER A 1 123 ? -11.155 -4.957 4.543 1.00 80.25 123 SER A O 1
ATOM 954 N N . LEU A 1 124 ? -10.924 -6.798 3.305 1.00 71.56 124 LEU A N 1
ATOM 955 C CA . LEU A 1 124 ? -9.699 -7.271 3.972 1.00 71.56 124 LEU A CA 1
ATOM 956 C C . LEU A 1 124 ? -8.444 -6.476 3.575 1.00 71.56 124 LEU A C 1
ATOM 958 O O . LEU A 1 124 ? -7.419 -6.563 4.244 1.00 71.56 124 LEU A O 1
ATOM 962 N N . GLY A 1 125 ? -8.511 -5.704 2.492 1.00 71.31 125 GLY A N 1
ATOM 963 C CA . GLY A 1 125 ? -7.405 -4.887 2.010 1.00 71.31 125 GLY A CA 1
ATOM 964 C C . GLY A 1 125 ? -7.723 -4.218 0.678 1.00 71.31 125 GLY A C 1
ATOM 965 O O . GLY A 1 125 ? -8.772 -4.460 0.074 1.00 71.31 125 GLY A O 1
ATOM 966 N N . MET A 1 126 ? -6.810 -3.363 0.224 1.00 69.69 126 MET A N 1
ATOM 967 C CA . MET A 1 126 ? -6.864 -2.726 -1.090 1.00 69.69 126 MET A CA 1
ATOM 968 C C . MET A 1 126 ? -5.563 -3.008 -1.837 1.00 69.69 126 MET A C 1
ATOM 970 O O . MET A 1 126 ? -4.606 -2.252 -1.756 1.00 69.69 126 MET A O 1
ATOM 974 N N . ALA A 1 127 ? -5.530 -4.139 -2.534 1.00 56.75 127 ALA A N 1
ATOM 975 C CA . ALA A 1 127 ? -4.569 -4.425 -3.591 1.00 56.75 127 ALA A CA 1
ATOM 976 C C . ALA A 1 127 ? -5.234 -5.446 -4.523 1.00 56.75 127 ALA A C 1
ATOM 978 O O . ALA A 1 127 ? -5.363 -6.618 -4.170 1.00 56.75 127 ALA A O 1
ATOM 979 N N . ARG A 1 128 ? -5.751 -4.973 -5.658 1.00 38.22 128 ARG A N 1
ATOM 980 C CA . ARG A 1 128 ? -6.164 -5.808 -6.789 1.00 38.22 128 ARG A CA 1
ATOM 981 C C . ARG A 1 128 ? -5.267 -5.486 -7.964 1.00 38.22 128 ARG A C 1
ATOM 983 O O . ARG A 1 128 ? -5.060 -4.272 -8.186 1.00 38.22 128 ARG A O 1
#

Secondary structure (DSSP, 8-state):
-----SS---GGG-----S--EETT-----S---------------------S-SS--GGG-HHHHH-SS--EEEEE-GGGHHHIIIIIHHHHHHHHHHHHHHH-S-SSS-EEEEPPPTT-SSS----

pLDDT: mean 79.02, std 18.63, range [33.28, 95.69]

Mean predicted aligned error: 10.2 Å

Radius of gyration: 17.6 Å; Cα contacts (8 Å, |Δi|>4): 102; chains: 1; bounding box: 48×32×47 Å

Organism: Cirrhinus mrigala (NCBI:txid683832)

Solvent-accessible surface area (backbone atoms only — not comparable to full-atom values): 8834 Å² total; per-residue (Å²): 139,90,84,85,74,69,66,94,71,64,78,86,74,68,79,87,87,88,78,74,71,43,62,45,82,72,64,82,87,77,78,90,81,87,79,78,77,84,86,76,82,84,78,86,76,87,70,82,77,82,76,94,68,76,100,51,84,58,52,78,77,37,66,72,55,60,70,38,59,58,71,53,68,48,42,32,17,35,79,94,43,30,66,60,39,42,74,53,47,58,71,46,48,62,56,54,39,40,53,46,22,76,75,73,42,59,72,81,61,86,57,48,79,43,77,53,74,62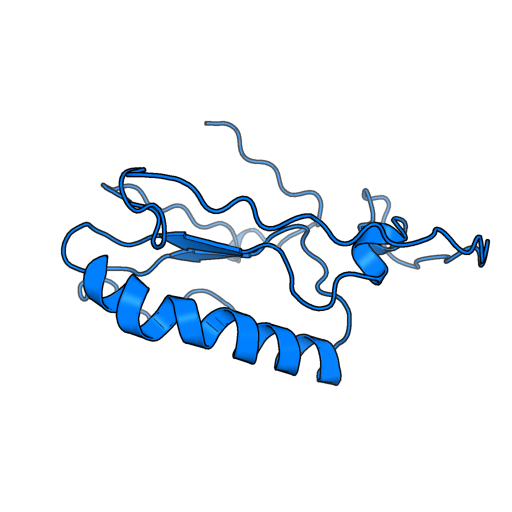,90,86,54,93,60,99,71,91,85,132

Sequence (128 aa):
WDYYVTMPMPASTFTIAVGQWLEAGEVEKTDG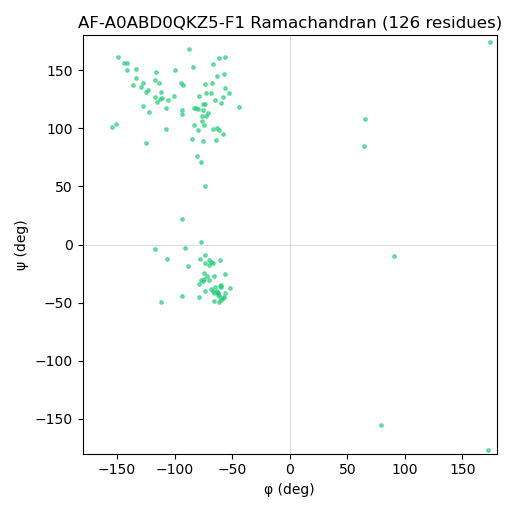TSIKEPSLSLDNDNQQYVCSHMDYPCRFMVNAARAQTVIPHRVFAPPCHLQKANDMVLPLLPLCLTAAHSVLGVHPFSRLDVLIVPSGFSSLGMAR

Foldseek 3Di:
DDDDDQDDDPPLLDDDDDDAKDWAPPDPDDDDDDDDDPPDDDPDPVPPDDDPDDPTPWLVRDPVQQPDLAAAEIEIEHPVCRVVCNVPVVVVRRVVSNVCCVVPNGDRDNYYYHYDDDPPDPDPDDDD